Protein AF-A0A662H3U7-F1 (afdb_monomer_lite)

Foldseek 3Di:
DLVLLVVLLVQLVVLLVVLVVDDDDLVVLQVSLLSSLQSLLRSLLVLQDDDDDGSLRSLVVSCVVDDPVLVVLSVLSNVSNPDDDSDNVVSSVSSVSSSVSSCVNSVVSD

Radius of gyration: 13.16 Å; chains: 1; bounding box: 29×24×37 Å

Sequence (110 aa):
MKSLAFNELNKASQMLRRIEGQDLQLSAVKGLVETIVEHSANAIAFIYVEDFSSPREGLLKAMEYMPQSMWEEVFKVILMLEELPENKELLLYIAREAVEIASSIVLHNI

Secondary structure (DSSP, 8-state):
-HHHHHHHHHHHHHHHHHHHTS---HHHHHHHHHHHHHHHHHHHHHHH-S--SSHHHHHHHHHTTS-GGGHHHHHHHHHHHH---S-HHHHHHHHHHHHHHHHHHHHHT-

Structure (mmCIF, N/CA/C/O backbone):
data_AF-A0A662H3U7-F1
#
_entry.id   AF-A0A662H3U7-F1
#
loop_
_atom_site.group_PDB
_atom_site.id
_atom_site.type_symbol
_atom_site.label_atom_id
_atom_site.label_alt_id
_atom_site.label_comp_id
_atom_site.label_asym_id
_atom_site.label_entity_id
_atom_site.label_seq_id
_atom_site.pdbx_PDB_ins_code
_atom_site.Cartn_x
_atom_site.Cartn_y
_atom_site.Cartn_z
_atom_site.occupancy
_atom_site.B_iso_or_equiv
_atom_site.auth_seq_id
_atom_site.auth_comp_id
_atom_site.auth_asym_id
_atom_site.auth_atom_id
_atom_site.pdbx_PDB_model_num
ATOM 1 N N . MET A 1 1 ? 11.067 -11.743 -8.525 1.00 74.25 1 MET A N 1
ATOM 2 C CA . MET A 1 1 ? 10.221 -10.532 -8.592 1.00 74.25 1 MET A CA 1
ATOM 3 C C . MET A 1 1 ? 8.739 -10.849 -8.439 1.00 74.25 1 MET A C 1
ATOM 5 O O . MET A 1 1 ? 8.255 -10.744 -7.322 1.00 74.25 1 MET A O 1
ATOM 9 N N . LYS A 1 2 ? 8.040 -11.365 -9.467 1.00 82.19 2 LYS A N 1
ATOM 10 C CA . LYS A 1 2 ? 6.579 -11.620 -9.405 1.00 82.19 2 LYS A CA 1
ATOM 11 C C . LYS A 1 2 ? 6.112 -12.453 -8.196 1.00 82.19 2 LYS A C 1
ATOM 13 O O . LYS A 1 2 ? 5.090 -12.139 -7.600 1.00 82.19 2 LYS A O 1
ATOM 18 N N . SER A 1 3 ? 6.873 -13.472 -7.783 1.00 88.38 3 SER A N 1
ATOM 19 C CA . SER A 1 3 ? 6.559 -14.264 -6.581 1.00 88.38 3 SER A CA 1
ATOM 20 C C . SER A 1 3 ? 6.685 -13.476 -5.271 1.00 88.38 3 SER A C 1
ATOM 22 O O . SER A 1 3 ? 5.880 -13.678 -4.369 1.00 88.38 3 SER A O 1
ATOM 24 N N . LEU A 1 4 ? 7.661 -12.567 -5.160 1.00 94.44 4 LEU A N 1
ATOM 25 C CA . LEU A 1 4 ? 7.825 -11.695 -3.992 1.00 94.44 4 LEU A CA 1
ATOM 26 C C . LEU A 1 4 ? 6.692 -10.671 -3.926 1.00 94.44 4 LEU A C 1
ATOM 28 O O . LEU A 1 4 ? 6.067 -10.541 -2.879 1.00 94.44 4 LEU A O 1
ATOM 32 N N . ALA A 1 5 ? 6.360 -10.042 -5.058 1.00 96.12 5 ALA A N 1
ATOM 33 C CA . ALA A 1 5 ? 5.234 -9.118 -5.157 1.00 96.12 5 ALA A CA 1
ATOM 34 C C . ALA A 1 5 ? 3.915 -9.763 -4.694 1.00 96.12 5 ALA A C 1
ATOM 36 O O . ALA A 1 5 ? 3.214 -9.223 -3.839 1.00 96.12 5 ALA A O 1
ATOM 37 N N . PHE A 1 6 ? 3.618 -10.974 -5.178 1.00 96.19 6 PHE A N 1
ATOM 38 C CA . PHE A 1 6 ? 2.449 -11.741 -4.736 1.00 96.19 6 PHE A CA 1
ATOM 39 C C . PHE A 1 6 ? 2.475 -12.100 -3.250 1.00 96.19 6 PHE A C 1
ATOM 41 O O . PHE A 1 6 ? 1.432 -12.083 -2.596 1.00 96.19 6 PHE A O 1
ATOM 48 N N . ASN A 1 7 ? 3.640 -12.458 -2.710 1.00 97.19 7 ASN A N 1
ATOM 49 C CA . ASN A 1 7 ? 3.765 -12.795 -1.296 1.00 97.19 7 ASN A CA 1
ATOM 50 C C . ASN A 1 7 ? 3.465 -11.582 -0.411 1.00 97.19 7 ASN A C 1
ATOM 52 O O . ASN A 1 7 ? 2.728 -11.717 0.564 1.00 97.19 7 ASN A O 1
ATOM 56 N N . GLU A 1 8 ? 3.987 -10.409 -0.763 1.00 98.25 8 GLU A N 1
ATOM 57 C CA . GLU A 1 8 ? 3.713 -9.162 -0.047 1.00 98.25 8 GLU A CA 1
ATOM 58 C C . GLU A 1 8 ? 2.232 -8.768 -0.156 1.00 98.25 8 GLU A C 1
ATOM 60 O O . GLU A 1 8 ? 1.588 -8.512 0.863 1.00 98.25 8 GLU A O 1
ATOM 65 N N . LEU A 1 9 ? 1.640 -8.860 -1.353 1.00 98.19 9 LEU A N 1
ATOM 66 C CA . LEU A 1 9 ? 0.211 -8.601 -1.554 1.00 98.19 9 LEU A CA 1
ATOM 67 C C . LEU A 1 9 ? -0.676 -9.540 -0.719 1.00 98.19 9 LEU A C 1
ATOM 69 O O . LEU A 1 9 ? -1.673 -9.120 -0.122 1.00 98.19 9 LEU A O 1
ATOM 73 N N . ASN A 1 10 ? -0.302 -10.819 -0.639 1.00 97.94 10 ASN A N 1
ATOM 74 C CA . ASN A 1 10 ? -1.002 -11.805 0.180 1.00 97.94 10 ASN A CA 1
ATOM 75 C C . ASN A 1 10 ? -0.914 -11.480 1.674 1.00 97.94 10 ASN A C 1
ATOM 77 O O . ASN A 1 10 ? -1.926 -11.606 2.368 1.00 97.94 10 ASN A O 1
ATOM 81 N N . LYS A 1 11 ? 0.253 -11.047 2.170 1.00 98.44 11 LYS A N 1
ATOM 82 C CA . LYS A 1 11 ? 0.416 -10.606 3.565 1.00 98.44 11 LYS A CA 1
ATOM 83 C C . LYS A 1 11 ? -0.490 -9.413 3.862 1.00 98.44 11 LYS A C 1
ATOM 85 O O . LYS A 1 11 ? -1.296 -9.500 4.788 1.00 98.44 11 LYS A O 1
ATOM 90 N N . ALA A 1 12 ? -0.439 -8.368 3.031 1.00 98.44 12 ALA A N 1
ATOM 91 C CA . ALA A 1 12 ? -1.284 -7.181 3.175 1.00 98.44 12 ALA A CA 1
ATOM 92 C C . ALA A 1 12 ? -2.779 -7.555 3.216 1.00 98.44 12 ALA A C 1
ATOM 94 O O . ALA A 1 12 ? -3.502 -7.185 4.141 1.00 98.44 12 ALA A O 1
ATOM 95 N N . SER A 1 13 ? -3.221 -8.405 2.284 1.00 98.00 13 SER A N 1
ATOM 96 C CA . SER A 1 13 ? -4.611 -8.876 2.202 1.00 98.00 13 SER A CA 1
ATOM 97 C C . SER A 1 13 ? -5.050 -9.707 3.415 1.00 98.00 13 SER A C 1
ATOM 99 O O . SER A 1 13 ? -6.191 -9.609 3.869 1.00 98.00 13 SER A O 1
ATOM 101 N N . GLN A 1 14 ? -4.173 -10.566 3.945 1.00 97.94 14 GLN A N 1
ATOM 102 C CA . GLN A 1 14 ? -4.463 -11.35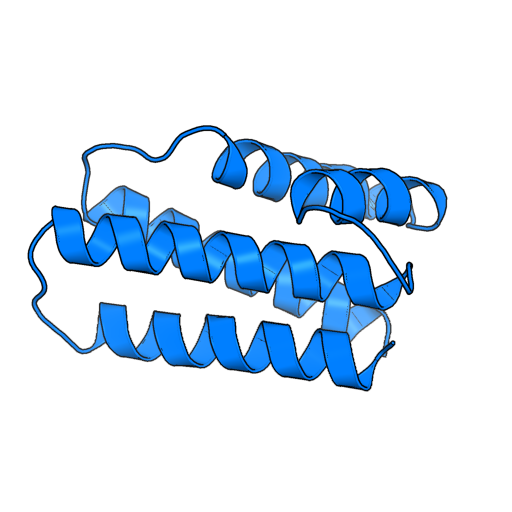3 5.148 1.00 97.94 14 GLN A CA 1
ATOM 103 C C . GLN A 1 14 ? -4.594 -10.462 6.384 1.00 97.94 14 GLN A C 1
ATOM 105 O O . GLN A 1 14 ? -5.489 -10.681 7.204 1.00 97.94 14 GLN A O 1
ATOM 110 N N . MET A 1 15 ? -3.730 -9.454 6.505 1.00 97.88 15 MET A N 1
ATOM 111 C CA . MET A 1 15 ? -3.775 -8.492 7.601 1.00 97.88 15 MET A CA 1
ATOM 112 C C . MET A 1 15 ? -5.028 -7.619 7.514 1.00 97.88 15 MET A C 1
ATOM 114 O O . MET A 1 15 ? -5.713 -7.483 8.524 1.00 97.88 15 MET A O 1
ATOM 118 N N . LEU A 1 16 ? -5.406 -7.145 6.322 1.00 98.00 16 LEU A N 1
ATOM 119 C CA . LEU A 1 16 ? -6.659 -6.413 6.113 1.00 98.00 16 LEU A CA 1
ATOM 120 C C . LEU A 1 16 ? -7.879 -7.233 6.568 1.00 98.00 16 LEU A C 1
ATOM 122 O O . LEU A 1 16 ? -8.665 -6.773 7.392 1.00 98.00 16 LEU A O 1
ATOM 126 N N . ARG A 1 17 ? -7.991 -8.500 6.149 1.00 96.75 17 ARG A N 1
ATOM 127 C CA . ARG A 1 17 ? -9.089 -9.373 6.614 1.00 96.75 17 ARG A CA 1
ATOM 128 C C . ARG A 1 17 ? -9.124 -9.524 8.135 1.00 96.75 17 ARG A C 1
ATOM 130 O O . ARG A 1 17 ? -10.198 -9.631 8.725 1.00 96.75 17 ARG A O 1
ATOM 137 N N . ARG A 1 18 ? -7.955 -9.547 8.779 1.00 93.62 18 ARG A N 1
ATOM 138 C CA . ARG A 1 18 ? -7.858 -9.625 10.238 1.00 93.62 18 ARG A CA 1
ATOM 139 C C . ARG A 1 18 ? -8.372 -8.353 10.907 1.00 93.62 18 ARG A C 1
ATOM 141 O O . ARG A 1 18 ? -9.099 -8.479 11.887 1.00 93.62 18 ARG A O 1
ATOM 148 N N . ILE A 1 19 ? -8.006 -7.166 10.414 1.00 94.62 19 ILE A N 1
ATOM 149 C CA . ILE A 1 19 ? -8.438 -5.906 11.041 1.00 94.62 19 ILE A CA 1
ATOM 150 C C . ILE A 1 19 ? -9.940 -5.673 10.864 1.00 94.62 19 ILE A C 1
ATOM 152 O O . ILE A 1 19 ? -10.580 -5.147 11.765 1.00 94.62 19 ILE A O 1
ATOM 156 N N . GLU A 1 20 ? -10.511 -6.098 9.736 1.00 92.56 20 GLU A N 1
ATOM 157 C CA . GLU A 1 20 ? -11.946 -5.961 9.465 1.00 92.56 20 GLU A CA 1
ATOM 158 C C . GLU A 1 20 ? -12.800 -6.942 10.276 1.00 92.56 20 GLU A C 1
ATOM 160 O O . GLU A 1 20 ? -13.938 -6.635 10.622 1.00 92.56 20 GLU A O 1
ATOM 165 N N . GLY A 1 21 ? -12.257 -8.122 10.588 1.00 91.19 21 GLY A N 1
ATOM 166 C CA . GLY A 1 21 ? -12.954 -9.166 11.341 1.00 91.19 21 GLY A CA 1
ATOM 167 C C . GLY A 1 21 ? -12.815 -9.072 12.863 1.00 91.19 21 GLY A C 1
ATOM 168 O O . GLY A 1 21 ? -13.339 -9.938 13.564 1.00 91.19 21 GLY A O 1
ATOM 169 N N . GLN A 1 22 ? -12.083 -8.086 13.390 1.00 92.50 22 GLN A N 1
ATOM 170 C CA . GLN A 1 22 ? -11.782 -7.968 14.820 1.00 92.50 22 GLN A CA 1
ATOM 171 C C . GLN A 1 22 ? -12.114 -6.573 15.343 1.00 92.50 22 GLN A C 1
ATOM 173 O O . GLN A 1 22 ? -11.773 -5.565 14.728 1.00 92.50 22 GLN A O 1
ATOM 178 N N . ASP A 1 23 ? -12.703 -6.502 16.537 1.00 92.50 23 ASP A N 1
ATOM 179 C CA . ASP A 1 23 ? -12.831 -5.226 17.234 1.00 92.50 23 ASP A CA 1
ATOM 180 C C . ASP A 1 23 ? -11.541 -4.906 18.000 1.00 92.50 23 ASP A C 1
ATOM 182 O O . ASP A 1 23 ? -11.318 -5.347 19.128 1.00 92.50 23 ASP A O 1
ATOM 186 N N . LEU A 1 24 ? -10.643 -4.188 17.328 1.00 93.75 24 LEU A N 1
ATOM 187 C CA . LEU A 1 24 ? -9.339 -3.794 17.856 1.00 93.75 24 LEU A CA 1
ATOM 188 C C . LEU A 1 24 ? -9.346 -2.350 18.372 1.00 93.75 24 LEU A C 1
ATOM 190 O O . LEU A 1 24 ? -10.069 -1.486 17.866 1.00 93.75 24 LEU A O 1
ATOM 194 N N . GLN A 1 25 ? -8.481 -2.072 19.350 1.00 95.56 25 GLN A N 1
ATOM 195 C CA . GLN A 1 25 ? -8.202 -0.707 19.806 1.00 95.56 25 GLN A CA 1
ATOM 196 C C . GLN A 1 25 ? -7.499 0.115 18.714 1.00 95.56 25 GLN A C 1
ATOM 198 O O . GLN A 1 25 ? -6.783 -0.442 17.883 1.00 95.56 25 GLN A O 1
ATOM 203 N N . LEU A 1 26 ? -7.660 1.444 18.749 1.00 94.69 26 LEU A N 1
ATOM 204 C CA . LEU A 1 26 ? -7.125 2.365 17.735 1.00 94.69 26 LEU A CA 1
ATOM 205 C C . LEU A 1 26 ? -5.622 2.175 17.480 1.00 94.69 26 LEU A C 1
ATOM 207 O O . LEU A 1 26 ? -5.217 2.060 16.330 1.00 94.69 26 LEU A O 1
ATOM 211 N N . SER A 1 27 ? -4.808 2.081 18.534 1.00 95.00 27 SER A N 1
ATOM 212 C CA . SER A 1 27 ? -3.355 1.894 18.414 1.00 95.00 27 SER A CA 1
ATOM 213 C C . SER A 1 27 ? -2.982 0.585 17.712 1.00 95.00 27 SER A C 1
ATOM 215 O O . SER A 1 27 ? -2.077 0.561 16.883 1.00 95.00 27 SER A O 1
ATOM 217 N N . ALA A 1 28 ? -3.712 -0.498 17.996 1.00 95.56 28 ALA A N 1
ATOM 218 C CA . ALA A 1 28 ? -3.518 -1.784 17.336 1.00 95.56 28 ALA A CA 1
ATOM 219 C C . ALA A 1 28 ? -3.943 -1.736 15.860 1.00 95.56 28 ALA A C 1
ATOM 221 O O . ALA A 1 28 ? -3.264 -2.312 15.014 1.00 95.56 28 ALA A O 1
ATOM 222 N N . VAL A 1 29 ? -5.034 -1.029 15.541 1.00 97.06 29 VAL A N 1
ATOM 223 C CA . VAL A 1 29 ? -5.452 -0.794 14.150 1.00 97.06 29 VAL A CA 1
ATOM 224 C C . VAL A 1 29 ? -4.386 0.005 13.407 1.00 97.06 29 VAL A C 1
ATOM 226 O O . VAL A 1 29 ? -3.987 -0.410 12.327 1.00 97.06 29 VAL A O 1
ATOM 229 N N . LYS A 1 30 ? -3.882 1.094 13.999 1.00 97.00 30 LYS A N 1
ATOM 230 C CA . LYS A 1 30 ? -2.865 1.957 13.387 1.00 97.00 30 LYS A CA 1
ATOM 231 C C . LYS A 1 30 ? -1.590 1.187 13.031 1.00 97.00 30 LYS A C 1
ATOM 233 O O . LYS A 1 30 ? -1.195 1.207 11.872 1.00 97.00 30 LYS A O 1
ATOM 238 N N . GLY A 1 31 ? -1.030 0.420 13.971 1.00 96.62 31 GLY A N 1
ATOM 239 C CA . GLY A 1 31 ? 0.170 -0.386 13.702 1.00 96.62 31 GLY A CA 1
ATOM 240 C C . GLY A 1 31 ? -0.046 -1.480 12.645 1.00 96.62 31 GLY A C 1
ATOM 241 O O . GLY A 1 31 ? 0.840 -1.771 11.840 1.00 96.62 31 GLY A O 1
ATOM 242 N N . LEU A 1 32 ? -1.243 -2.078 12.591 1.00 97.44 32 LEU A N 1
ATOM 243 C CA . LEU A 1 32 ? -1.577 -3.033 11.529 1.00 97.44 32 LEU A CA 1
ATOM 244 C C . LEU A 1 32 ? -1.738 -2.345 10.170 1.00 97.44 32 LEU A C 1
ATOM 246 O O . LEU A 1 32 ? -1.326 -2.918 9.167 1.00 97.44 32 LEU A O 1
ATOM 250 N N . VAL A 1 33 ? -2.305 -1.138 10.132 1.00 98.12 33 VAL A N 1
ATOM 251 C CA . VAL A 1 33 ? -2.459 -0.346 8.903 1.00 98.12 33 VAL A CA 1
ATOM 252 C C . VAL A 1 33 ? -1.100 0.094 8.372 1.00 98.12 33 VAL A C 1
ATOM 254 O O . VAL A 1 33 ? -0.859 -0.105 7.188 1.00 98.12 33 VAL A O 1
ATOM 257 N N . GLU A 1 34 ? -0.193 0.571 9.231 1.00 98.00 34 GLU A N 1
ATOM 258 C CA . GLU A 1 34 ? 1.220 0.822 8.887 1.00 98.00 34 GLU A CA 1
ATOM 259 C C . GLU A 1 34 ? 1.813 -0.390 8.158 1.00 98.00 34 GLU A C 1
ATOM 261 O O . GLU A 1 34 ? 2.256 -0.288 7.015 1.00 98.00 34 GLU A O 1
ATOM 266 N N . THR A 1 35 ? 1.694 -1.573 8.764 1.00 98.25 35 THR A N 1
ATOM 267 C CA . THR A 1 35 ? 2.254 -2.803 8.186 1.00 98.25 35 THR A CA 1
ATOM 268 C C . THR A 1 35 ? 1.561 -3.211 6.872 1.00 98.25 35 THR A C 1
ATOM 270 O O . THR A 1 35 ? 2.198 -3.734 5.958 1.00 98.25 35 THR A O 1
ATOM 273 N N . ILE A 1 36 ? 0.247 -2.983 6.743 1.00 98.69 36 ILE A N 1
ATOM 274 C CA . ILE A 1 36 ? -0.506 -3.255 5.506 1.00 98.69 36 ILE A CA 1
ATOM 275 C C . ILE A 1 36 ? -0.032 -2.345 4.373 1.00 98.69 36 ILE A C 1
ATOM 277 O O . ILE A 1 36 ? 0.166 -2.828 3.254 1.00 98.69 36 ILE A O 1
ATOM 281 N N . VAL A 1 37 ? 0.154 -1.052 4.646 1.00 98.69 37 VAL A N 1
ATOM 282 C CA . VAL A 1 37 ? 0.642 -0.083 3.658 1.00 98.69 37 VAL A CA 1
ATOM 283 C C . VAL A 1 37 ? 2.070 -0.438 3.243 1.00 98.69 37 VAL A C 1
ATOM 285 O O . VAL A 1 37 ? 2.351 -0.474 2.047 1.00 98.69 37 VAL A O 1
ATOM 288 N N . GLU A 1 38 ? 2.945 -0.803 4.184 1.00 98.62 38 GLU A N 1
ATOM 289 C CA . GLU A 1 38 ? 4.310 -1.258 3.885 1.00 98.62 38 GLU A CA 1
ATOM 290 C C . GLU A 1 38 ? 4.331 -2.488 2.968 1.00 98.62 38 GLU A C 1
ATOM 292 O O . GLU A 1 38 ? 5.016 -2.488 1.943 1.00 98.62 38 GLU A O 1
ATOM 297 N N . HIS A 1 39 ? 3.549 -3.524 3.284 1.00 98.62 39 HIS A N 1
ATOM 298 C CA . HIS A 1 39 ? 3.446 -4.709 2.429 1.00 98.62 39 HIS A CA 1
ATOM 299 C C . HIS A 1 39 ? 2.838 -4.382 1.057 1.00 98.62 39 HIS A C 1
ATOM 301 O O . HIS A 1 39 ? 3.280 -4.923 0.045 1.00 98.62 39 HIS A O 1
ATOM 307 N N . SER A 1 40 ? 1.863 -3.475 0.993 1.00 98.75 40 SER A N 1
ATOM 308 C CA . SER A 1 40 ? 1.271 -3.026 -0.275 1.00 98.75 40 SER A CA 1
ATOM 309 C C . SER A 1 40 ? 2.297 -2.281 -1.137 1.00 98.75 40 SER A C 1
ATOM 311 O O . SER A 1 40 ? 2.436 -2.567 -2.327 1.00 98.75 40 SER A O 1
ATOM 313 N N . ALA A 1 41 ? 3.085 -1.394 -0.530 1.00 98.69 41 ALA A N 1
ATOM 314 C CA . ALA A 1 41 ? 4.172 -0.677 -1.184 1.00 98.69 41 ALA A CA 1
ATOM 315 C C . ALA A 1 41 ? 5.265 -1.628 -1.699 1.00 98.69 41 ALA A C 1
ATOM 317 O O . ALA A 1 41 ? 5.667 -1.544 -2.861 1.00 98.69 41 ALA A O 1
ATOM 318 N N . ASN A 1 42 ? 5.693 -2.588 -0.875 1.00 98.50 42 ASN A N 1
ATOM 319 C CA . ASN A 1 42 ? 6.665 -3.604 -1.279 1.00 98.50 42 ASN A CA 1
ATOM 320 C C . ASN A 1 42 ? 6.141 -4.469 -2.429 1.00 98.50 42 ASN A C 1
ATOM 322 O O . ASN A 1 42 ? 6.894 -4.782 -3.350 1.00 98.50 42 ASN A O 1
ATOM 326 N N . ALA A 1 43 ? 4.856 -4.838 -2.404 1.00 98.19 43 ALA A N 1
ATOM 327 C CA . ALA A 1 43 ? 4.239 -5.609 -3.477 1.00 98.19 43 ALA A CA 1
ATOM 328 C C . ALA A 1 43 ? 4.344 -4.881 -4.823 1.00 98.19 43 ALA A C 1
ATOM 330 O O . ALA A 1 43 ? 4.750 -5.489 -5.812 1.00 98.19 43 ALA A O 1
ATOM 331 N N . ILE A 1 44 ? 4.043 -3.579 -4.842 1.00 98.19 44 ILE A N 1
ATOM 332 C CA . ILE A 1 44 ? 4.182 -2.724 -6.027 1.00 98.19 44 ILE A CA 1
ATOM 333 C C . ILE A 1 44 ? 5.648 -2.644 -6.461 1.00 98.19 44 ILE A C 1
ATOM 335 O O . ILE A 1 44 ? 5.953 -2.860 -7.633 1.00 98.19 44 ILE A O 1
ATOM 339 N N . ALA A 1 45 ? 6.564 -2.374 -5.528 1.00 98.06 45 ALA A N 1
ATOM 340 C CA . ALA A 1 45 ? 7.983 -2.226 -5.832 1.00 98.06 45 ALA A CA 1
ATOM 341 C C . ALA A 1 45 ? 8.579 -3.501 -6.457 1.00 98.06 45 ALA A C 1
ATOM 343 O O . ALA A 1 45 ? 9.206 -3.439 -7.515 1.00 98.06 45 ALA A O 1
ATOM 344 N N . PHE A 1 46 ? 8.307 -4.675 -5.875 1.00 97.56 46 PHE A N 1
ATOM 345 C CA . PHE A 1 46 ? 8.839 -5.962 -6.340 1.00 97.56 46 PHE A CA 1
ATOM 346 C C . PHE A 1 46 ? 8.330 -6.422 -7.714 1.00 97.56 46 PHE A C 1
ATOM 348 O O . PHE A 1 46 ? 8.819 -7.434 -8.229 1.00 97.56 46 PHE A O 1
ATOM 355 N N . ILE A 1 47 ? 7.360 -5.725 -8.315 1.00 96.38 47 ILE A N 1
ATOM 356 C CA . ILE A 1 47 ? 7.000 -5.935 -9.725 1.00 96.38 47 ILE A CA 1
ATOM 357 C C . ILE A 1 47 ? 8.103 -5.423 -10.655 1.00 96.38 47 ILE A C 1
ATOM 359 O O . ILE A 1 47 ? 8.361 -6.055 -11.679 1.00 96.38 47 ILE A O 1
ATOM 363 N N . TYR A 1 48 ? 8.761 -4.322 -10.289 1.00 95.56 48 TYR A N 1
ATOM 364 C CA . TYR A 1 48 ? 9.661 -3.581 -11.174 1.00 95.56 48 TYR A CA 1
ATOM 365 C C . TYR A 1 48 ? 11.128 -3.634 -10.739 1.00 95.56 48 TYR A C 1
ATOM 367 O O . TYR A 1 48 ? 12.010 -3.535 -11.588 1.00 95.56 48 TYR A O 1
ATOM 375 N N . VAL A 1 49 ? 11.401 -3.780 -9.439 1.00 96.25 49 VAL A N 1
ATOM 376 C CA . VAL A 1 49 ? 12.759 -3.715 -8.881 1.00 96.25 49 VAL A CA 1
ATOM 377 C C . VAL A 1 49 ? 13.053 -4.878 -7.932 1.00 96.25 49 VAL A C 1
ATOM 379 O O . VAL A 1 49 ? 12.168 -5.380 -7.241 1.00 96.25 49 VAL A O 1
ATOM 382 N N . GLU A 1 50 ? 14.311 -5.326 -7.907 1.00 90.75 50 GLU A N 1
ATOM 383 C CA . GLU A 1 50 ? 14.735 -6.509 -7.139 1.00 90.75 50 GLU A CA 1
ATOM 384 C C . GLU A 1 50 ? 15.199 -6.196 -5.715 1.00 90.75 50 GLU A C 1
ATOM 386 O O . GLU A 1 50 ? 15.065 -7.052 -4.843 1.00 90.75 50 GLU A O 1
ATOM 391 N N . ASP A 1 51 ? 15.730 -4.994 -5.480 1.00 93.06 51 ASP A N 1
ATOM 392 C CA . ASP A 1 51 ? 16.341 -4.624 -4.203 1.00 93.06 51 ASP A CA 1
ATOM 393 C C . ASP A 1 51 ? 16.167 -3.130 -3.882 1.00 93.06 51 ASP A C 1
ATOM 395 O O . ASP A 1 51 ? 16.310 -2.246 -4.741 1.00 93.06 51 ASP A O 1
ATOM 399 N N . PHE A 1 52 ? 15.841 -2.852 -2.624 1.00 96.81 52 PHE A N 1
ATOM 400 C CA . PHE A 1 52 ? 15.632 -1.524 -2.058 1.00 96.81 52 PHE A CA 1
ATOM 401 C C . PHE A 1 52 ? 15.690 -1.596 -0.526 1.00 96.81 52 PHE A C 1
ATOM 403 O O . PHE A 1 52 ? 15.339 -2.606 0.081 1.00 96.81 52 PHE A O 1
ATOM 410 N N . SER A 1 53 ? 16.11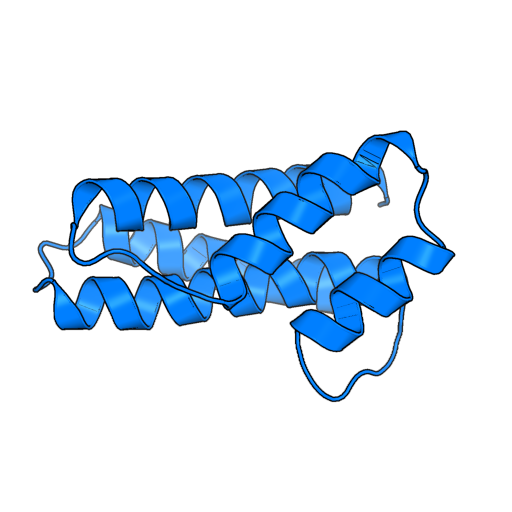0 -0.506 0.116 1.00 95.69 53 SER A N 1
ATOM 411 C CA . SER A 1 53 ? 16.306 -0.456 1.571 1.00 95.69 53 SER A CA 1
ATOM 412 C C . SER A 1 53 ? 15.040 -0.101 2.358 1.00 95.69 53 SER A C 1
ATOM 414 O O . SER A 1 53 ? 14.987 -0.315 3.567 1.00 95.69 53 SER A O 1
ATOM 416 N N . SER A 1 54 ? 14.017 0.449 1.694 1.00 97.69 54 SER A N 1
ATOM 417 C CA . SER A 1 54 ? 12.742 0.829 2.316 1.00 97.69 54 SER A CA 1
ATOM 418 C C . SER A 1 54 ? 11.581 0.790 1.315 1.00 97.69 54 SER A C 1
ATOM 420 O O . SER A 1 54 ? 11.823 0.983 0.119 1.00 97.69 54 SER A O 1
ATOM 422 N N . PRO A 1 55 ? 10.320 0.632 1.771 1.00 98.00 55 PRO A N 1
ATOM 423 C CA . PRO A 1 55 ? 9.157 0.638 0.880 1.00 98.00 55 PRO A CA 1
ATOM 424 C C . PRO A 1 55 ? 9.068 1.906 0.019 1.00 98.00 55 PRO A C 1
ATOM 426 O O . PRO A 1 55 ? 8.821 1.832 -1.183 1.00 98.00 55 PRO A O 1
ATOM 429 N N . ARG A 1 56 ? 9.360 3.078 0.603 1.00 97.88 56 ARG A N 1
ATOM 430 C CA . ARG A 1 56 ? 9.365 4.366 -0.111 1.00 97.88 56 ARG A CA 1
ATOM 431 C C . ARG A 1 56 ? 10.416 4.414 -1.219 1.00 97.88 56 ARG A C 1
ATOM 433 O O . ARG A 1 56 ? 10.111 4.852 -2.324 1.00 97.88 56 ARG A O 1
ATOM 440 N N . GLU A 1 57 ? 11.643 3.965 -0.944 1.00 98.00 57 GLU A N 1
ATOM 441 C CA . GLU A 1 57 ? 12.686 3.869 -1.974 1.00 98.00 57 GLU A CA 1
ATOM 442 C C . GLU A 1 57 ? 12.279 2.891 -3.083 1.00 98.00 57 GLU A C 1
ATOM 444 O O . GLU A 1 57 ? 12.450 3.200 -4.262 1.00 98.00 57 GLU A O 1
ATOM 449 N N . GLY A 1 58 ? 11.708 1.742 -2.710 1.00 98.12 58 GLY A N 1
ATOM 450 C CA . GLY A 1 58 ? 11.216 0.742 -3.653 1.00 98.12 58 GLY A CA 1
ATOM 451 C C . GLY A 1 58 ? 10.178 1.314 -4.616 1.00 98.12 58 GLY A C 1
ATOM 452 O O . GLY A 1 58 ? 10.307 1.128 -5.825 1.00 98.12 58 GLY A O 1
ATOM 453 N N . LEU A 1 59 ? 9.198 2.066 -4.104 1.00 98.38 59 LEU A N 1
ATOM 454 C CA . LEU A 1 59 ? 8.190 2.737 -4.929 1.00 98.38 59 LEU A CA 1
ATOM 455 C C . LEU A 1 59 ? 8.809 3.767 -5.877 1.00 98.38 59 LEU A C 1
ATOM 457 O O . LEU A 1 59 ? 8.529 3.728 -7.072 1.00 98.38 59 LEU A O 1
ATOM 461 N N . LEU A 1 60 ? 9.682 4.647 -5.379 1.00 98.00 60 LEU A N 1
ATOM 462 C CA . LEU A 1 60 ? 10.323 5.673 -6.210 1.00 98.00 60 LEU A CA 1
ATOM 463 C C . LEU A 1 60 ? 11.154 5.059 -7.343 1.00 98.00 60 LEU A C 1
ATOM 465 O O . LEU A 1 60 ? 11.036 5.497 -8.485 1.00 98.00 60 LEU A O 1
ATOM 469 N N . LYS A 1 61 ? 11.935 4.009 -7.057 1.00 98.00 61 LYS A N 1
ATOM 470 C CA . LYS A 1 61 ? 12.676 3.281 -8.097 1.00 98.00 61 LYS A CA 1
ATOM 471 C C . LYS A 1 61 ? 11.739 2.571 -9.072 1.00 98.00 61 LYS A C 1
ATOM 473 O O . LYS A 1 61 ? 11.984 2.590 -10.271 1.00 98.00 61 LYS A O 1
ATOM 478 N N . ALA A 1 62 ? 10.661 1.955 -8.585 1.00 97.38 62 ALA A N 1
ATOM 479 C CA . ALA A 1 62 ? 9.688 1.283 -9.443 1.00 97.38 62 ALA A CA 1
ATOM 480 C C . ALA A 1 62 ? 9.030 2.246 -10.443 1.00 97.38 62 ALA A C 1
ATOM 482 O O . ALA A 1 62 ? 8.800 1.864 -11.591 1.00 97.38 62 ALA A O 1
ATOM 483 N N . MET A 1 63 ? 8.787 3.503 -10.051 1.00 97.62 63 MET A N 1
ATOM 484 C CA . MET A 1 63 ? 8.218 4.526 -10.936 1.00 97.62 63 MET A CA 1
ATOM 485 C C . MET A 1 63 ? 9.080 4.811 -12.174 1.00 97.62 63 MET A C 1
ATOM 487 O O . MET A 1 63 ? 8.522 5.145 -13.218 1.00 97.62 63 MET A O 1
ATOM 491 N N . GLU A 1 64 ? 10.403 4.622 -12.106 1.00 97.00 64 GLU A N 1
ATOM 492 C CA . GLU A 1 64 ? 11.312 4.791 -13.254 1.00 97.00 64 GLU A CA 1
ATOM 493 C C . GLU A 1 64 ? 11.044 3.777 -14.383 1.00 97.00 64 GLU A C 1
ATOM 495 O O . GLU A 1 64 ? 11.335 4.054 -15.547 1.00 97.00 64 GLU A O 1
ATOM 500 N N . TYR A 1 65 ? 10.458 2.622 -14.050 1.00 95.56 65 TYR A N 1
ATOM 501 C CA . TYR A 1 65 ? 10.160 1.525 -14.981 1.00 95.56 65 TYR A CA 1
ATOM 502 C C . TYR A 1 65 ? 8.655 1.343 -15.239 1.00 95.56 65 TYR A C 1
ATOM 504 O O . TYR A 1 65 ? 8.258 0.531 -16.075 1.00 95.56 65 TYR A O 1
ATOM 512 N N . MET A 1 66 ? 7.811 2.083 -14.519 1.00 94.62 66 MET A N 1
ATOM 513 C CA . MET A 1 66 ? 6.355 1.983 -14.563 1.00 94.62 66 MET A CA 1
ATOM 514 C C . MET A 1 66 ? 5.748 2.950 -15.595 1.00 94.62 66 MET A C 1
ATOM 516 O O . MET A 1 66 ? 6.210 4.089 -15.715 1.00 94.62 66 MET A O 1
ATOM 520 N N . PRO A 1 67 ? 4.653 2.572 -16.288 1.00 95.06 67 PRO A N 1
ATOM 521 C CA . PRO A 1 67 ? 3.878 3.510 -17.095 1.00 95.06 67 PRO A CA 1
ATOM 522 C C . PRO A 1 67 ? 3.407 4.727 -16.284 1.00 95.06 67 PRO A C 1
ATOM 524 O O . PRO A 1 67 ? 2.846 4.583 -15.198 1.00 95.06 67 PRO A O 1
ATOM 527 N N . GLN A 1 68 ? 3.547 5.930 -16.849 1.00 94.88 68 GLN A N 1
ATOM 528 C CA . GLN A 1 68 ? 3.151 7.181 -16.181 1.00 94.88 68 GLN A CA 1
ATOM 529 C C . GLN A 1 68 ? 1.673 7.222 -15.771 1.00 94.88 68 GLN A C 1
ATOM 531 O O . GLN A 1 68 ? 1.325 7.875 -14.793 1.00 94.88 68 GLN A O 1
ATOM 536 N N . SER A 1 69 ? 0.801 6.493 -16.473 1.00 94.69 69 SER A N 1
ATOM 537 C CA . SER A 1 69 ? -0.621 6.380 -16.130 1.00 94.69 69 SER A CA 1
ATOM 538 C C . SER A 1 69 ? -0.888 5.736 -14.764 1.00 94.69 69 SER A C 1
ATOM 540 O O . SER A 1 69 ? -1.993 5.871 -14.253 1.00 94.69 69 SER A O 1
ATOM 542 N N . MET A 1 70 ? 0.092 5.051 -14.167 1.00 95.75 70 MET A N 1
ATOM 543 C CA . MET A 1 70 ? -0.020 4.431 -12.841 1.00 95.75 70 MET A CA 1
ATOM 544 C C . MET A 1 70 ? 0.630 5.267 -11.726 1.00 95.75 70 MET A C 1
ATOM 546 O O . MET A 1 70 ? 0.499 4.929 -10.552 1.00 95.75 70 MET A O 1
ATOM 550 N N . TRP A 1 71 ? 1.331 6.356 -12.062 1.00 96.69 71 TRP A N 1
ATOM 551 C CA . TRP A 1 71 ? 2.114 7.127 -11.090 1.00 96.69 71 TRP A CA 1
ATOM 552 C C . TRP A 1 71 ? 1.259 7.783 -10.009 1.00 96.69 71 TRP A C 1
ATOM 554 O O . TRP A 1 71 ? 1.690 7.848 -8.862 1.00 96.69 71 TRP A O 1
ATOM 564 N N . GLU A 1 72 ? 0.059 8.252 -10.355 1.00 97.31 72 GLU A N 1
ATOM 565 C CA . GLU A 1 72 ? -0.863 8.857 -9.388 1.00 97.31 72 GLU A CA 1
ATOM 566 C C . GLU A 1 72 ? -1.171 7.894 -8.234 1.00 97.31 72 GLU A C 1
ATOM 568 O O . GLU A 1 72 ? -1.068 8.271 -7.068 1.00 97.31 72 GLU A O 1
ATOM 573 N N . GLU A 1 73 ? -1.466 6.633 -8.552 1.00 97.50 73 GLU A N 1
ATOM 574 C CA . GLU A 1 73 ? -1.758 5.614 -7.545 1.00 97.50 73 GLU A CA 1
ATOM 575 C C . GLU A 1 73 ? -0.531 5.295 -6.683 1.00 97.50 73 GLU A C 1
ATOM 577 O O . GLU A 1 73 ? -0.639 5.142 -5.467 1.00 97.50 73 GLU A O 1
ATOM 582 N N . VAL A 1 74 ? 0.668 5.278 -7.272 1.00 97.62 74 VAL A N 1
ATOM 583 C CA . VAL A 1 74 ? 1.905 5.096 -6.498 1.00 97.62 74 VAL A CA 1
ATOM 584 C C . VAL A 1 74 ? 2.157 6.266 -5.550 1.00 97.62 74 VAL A C 1
ATOM 586 O O . VAL A 1 74 ? 2.535 6.044 -4.399 1.00 97.62 74 VAL A O 1
ATOM 589 N N . PHE A 1 75 ? 1.910 7.504 -5.987 1.00 97.75 75 PHE A N 1
ATOM 590 C CA . PHE A 1 75 ? 2.036 8.672 -5.116 1.00 97.75 75 PHE A CA 1
ATOM 591 C C . PHE A 1 75 ? 1.078 8.609 -3.927 1.00 97.75 75 PHE A C 1
ATOM 593 O O . PHE A 1 75 ? 1.489 8.948 -2.818 1.00 97.75 75 PHE A O 1
ATOM 600 N N . LYS A 1 76 ? -0.155 8.121 -4.111 1.00 97.69 76 LYS A N 1
ATOM 601 C CA . LYS A 1 76 ? -1.079 7.898 -2.987 1.00 97.69 76 LYS A CA 1
ATOM 602 C C . LYS A 1 76 ? -0.489 6.932 -1.961 1.00 97.69 76 LYS A C 1
ATOM 604 O O . LYS A 1 76 ? -0.491 7.247 -0.775 1.00 97.69 76 LYS A O 1
ATOM 609 N N . VAL A 1 77 ? 0.082 5.808 -2.400 1.00 98.25 77 VAL A N 1
ATOM 610 C CA . VAL A 1 77 ? 0.713 4.840 -1.483 1.00 98.25 77 VAL A CA 1
ATOM 611 C C . VAL A 1 77 ? 1.932 5.446 -0.777 1.00 98.25 77 VAL A C 1
ATOM 613 O O . VAL A 1 77 ? 2.121 5.207 0.412 1.00 98.25 77 VAL A O 1
ATOM 616 N N . ILE A 1 78 ? 2.727 6.278 -1.460 1.00 97.88 78 ILE A N 1
ATOM 617 C CA . ILE A 1 78 ? 3.832 7.017 -0.823 1.00 97.88 78 ILE A CA 1
ATOM 618 C C . ILE A 1 78 ? 3.309 7.922 0.298 1.00 97.88 78 ILE A C 1
ATOM 620 O O . ILE A 1 78 ? 3.876 7.909 1.385 1.00 97.88 78 ILE A O 1
ATOM 624 N N . LEU A 1 79 ? 2.222 8.664 0.072 1.00 96.94 79 LEU A N 1
ATOM 625 C CA . LEU A 1 79 ? 1.629 9.530 1.097 1.00 96.94 79 LEU A CA 1
ATOM 626 C C . LEU A 1 79 ? 1.104 8.729 2.299 1.00 96.94 79 LEU A C 1
ATOM 628 O O . LEU A 1 79 ? 1.269 9.154 3.439 1.00 96.94 79 LEU A O 1
ATOM 632 N N . MET A 1 80 ? 0.536 7.542 2.064 1.00 97.62 80 MET A N 1
ATOM 633 C CA . MET A 1 80 ? 0.073 6.645 3.132 1.00 97.62 80 MET A CA 1
ATOM 634 C C . MET A 1 80 ? 1.216 6.109 4.012 1.00 97.62 80 MET A C 1
ATOM 636 O O . MET A 1 80 ? 0.965 5.731 5.154 1.00 97.62 80 MET A O 1
ATOM 640 N N . LEU A 1 81 ? 2.454 6.063 3.501 1.00 96.56 81 LEU A N 1
ATOM 641 C CA . LEU A 1 81 ? 3.642 5.681 4.279 1.00 96.56 81 LEU A CA 1
ATOM 642 C C . LEU A 1 81 ? 4.149 6.809 5.192 1.00 96.56 81 LEU A C 1
ATOM 644 O O . LEU A 1 81 ? 4.915 6.533 6.112 1.00 96.56 81 LEU A O 1
ATOM 648 N N . GLU A 1 82 ? 3.799 8.069 4.919 1.00 93.06 82 GLU A N 1
ATOM 649 C CA . GLU A 1 82 ? 4.366 9.225 5.626 1.00 93.06 82 GLU A CA 1
ATOM 650 C C . GLU A 1 82 ? 3.611 9.546 6.917 1.00 93.06 82 GLU A C 1
ATOM 652 O O . GLU A 1 82 ? 4.234 9.754 7.959 1.00 93.06 82 GLU A O 1
ATOM 657 N N . GLU A 1 83 ? 2.279 9.573 6.870 1.00 90.06 83 GLU A N 1
ATOM 658 C CA . GLU A 1 83 ? 1.470 9.897 8.041 1.00 90.06 83 GLU A CA 1
ATOM 659 C C . GLU A 1 83 ? 0.137 9.151 8.034 1.00 90.06 83 GLU A C 1
ATOM 661 O O . GLU A 1 83 ? -0.613 9.168 7.057 1.00 90.06 83 GLU A O 1
ATOM 666 N N . LEU A 1 84 ? -0.180 8.528 9.173 1.00 94.25 84 LEU A N 1
ATOM 667 C CA . LEU A 1 84 ? -1.469 7.895 9.400 1.00 94.25 84 LEU A CA 1
ATOM 668 C C . LEU A 1 84 ? -2.333 8.697 10.383 1.00 94.25 84 LEU A C 1
ATOM 670 O O . LEU A 1 84 ? -1.843 9.121 11.436 1.00 94.25 84 LEU A O 1
ATOM 674 N N . PRO A 1 8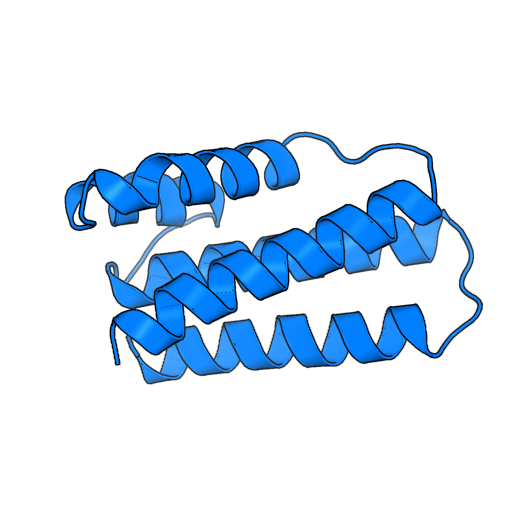5 ? -3.639 8.830 10.101 1.00 94.75 85 PRO A N 1
ATOM 675 C CA . PRO A 1 85 ? -4.561 9.604 10.918 1.00 94.75 85 PRO A CA 1
ATOM 676 C C . PRO A 1 85 ? -4.916 8.903 12.235 1.00 94.75 85 PRO A C 1
ATOM 678 O O . PRO A 1 85 ? -4.953 7.678 12.332 1.00 94.75 85 PRO A O 1
ATOM 681 N N . GLU A 1 86 ? -5.318 9.691 13.232 1.00 94.50 86 GLU A N 1
ATOM 682 C CA . GLU A 1 86 ? -5.850 9.210 14.519 1.00 94.50 86 GLU A CA 1
ATOM 683 C C . GLU A 1 86 ? -7.364 8.924 14.448 1.00 94.50 86 GLU A C 1
ATOM 685 O O . GLU A 1 86 ? -8.152 9.352 15.292 1.00 94.50 86 GLU A O 1
ATOM 690 N N . ASN A 1 87 ? -7.803 8.228 13.395 1.00 96.62 87 ASN A N 1
ATOM 691 C CA . ASN A 1 87 ? -9.207 7.878 13.181 1.00 96.62 87 ASN A CA 1
ATOM 692 C C . ASN A 1 87 ? -9.333 6.444 12.648 1.00 96.62 87 ASN A C 1
ATOM 694 O O . ASN A 1 87 ? -8.836 6.134 11.568 1.00 96.62 87 ASN A O 1
ATOM 698 N N . LYS A 1 88 ? -10.037 5.575 13.389 1.00 94.56 88 LYS A N 1
ATOM 699 C CA . LYS A 1 88 ? -10.170 4.142 13.066 1.00 94.56 88 LYS A CA 1
ATOM 700 C C . LYS A 1 88 ? -10.811 3.897 11.697 1.00 94.56 88 LYS A C 1
ATOM 702 O O . LYS A 1 88 ? -10.346 3.028 10.972 1.00 94.56 88 LYS A O 1
ATOM 707 N N . GLU A 1 89 ? -11.850 4.641 11.331 1.00 95.62 89 GLU A N 1
ATOM 708 C CA . GLU A 1 89 ? -12.535 4.463 10.043 1.00 95.62 89 GLU A CA 1
ATOM 709 C C . GLU A 1 89 ? -11.637 4.868 8.874 1.00 95.62 89 GLU A C 1
ATOM 711 O O . GLU A 1 89 ? -11.541 4.138 7.888 1.00 95.62 89 GLU A O 1
ATOM 716 N N . LEU A 1 90 ? -10.922 5.987 9.015 1.00 97.00 90 LEU A N 1
ATOM 717 C CA . LEU A 1 90 ? -10.001 6.457 7.985 1.00 97.00 90 LEU A CA 1
ATOM 718 C C . LEU A 1 90 ? -8.781 5.535 7.845 1.00 97.00 90 LEU A C 1
ATOM 720 O O . LEU A 1 90 ? -8.342 5.269 6.733 1.00 97.00 90 LEU A O 1
ATOM 724 N N . LEU A 1 91 ? -8.281 4.979 8.950 1.00 98.00 91 LEU A N 1
ATOM 725 C CA . LEU A 1 91 ? -7.240 3.949 8.934 1.00 98.00 91 LEU A CA 1
ATOM 726 C C . LEU A 1 91 ? -7.685 2.698 8.161 1.00 98.00 91 LEU A C 1
ATOM 728 O O . LEU A 1 91 ? -6.938 2.188 7.328 1.00 98.00 91 LEU A O 1
ATOM 732 N N . LEU A 1 92 ? -8.910 2.217 8.401 1.00 97.31 92 LEU A N 1
ATOM 733 C CA . LEU A 1 92 ? -9.471 1.087 7.654 1.00 97.31 92 LEU A CA 1
ATOM 734 C C . LEU A 1 92 ? -9.616 1.407 6.163 1.00 97.31 92 LEU A C 1
ATOM 736 O O . LEU A 1 92 ? -9.336 0.552 5.326 1.00 97.31 92 LEU A O 1
ATOM 740 N N . TYR A 1 93 ? -10.042 2.627 5.832 1.00 97.94 93 TYR A N 1
ATOM 741 C CA . TYR A 1 93 ? -10.109 3.094 4.451 1.00 97.94 93 TYR A CA 1
ATOM 742 C C . TYR A 1 93 ? -8.723 3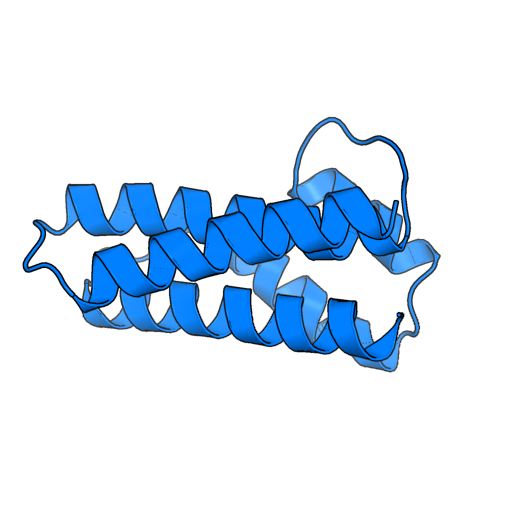.082 3.783 1.00 97.94 93 TYR A C 1
ATOM 744 O O . TYR A 1 93 ? -8.578 2.469 2.730 1.00 97.94 93 TYR A O 1
ATOM 752 N N . ILE A 1 94 ? -7.697 3.639 4.435 1.00 98.38 94 ILE A N 1
ATOM 753 C CA . ILE A 1 94 ? -6.311 3.646 3.933 1.00 98.38 94 ILE A CA 1
ATOM 754 C C . ILE A 1 94 ? -5.798 2.220 3.700 1.00 98.38 94 ILE A C 1
ATOM 756 O O . ILE A 1 94 ? -5.230 1.931 2.650 1.00 98.38 94 ILE A O 1
ATOM 760 N N . ALA A 1 95 ? -6.032 1.305 4.647 1.00 98.38 95 ALA A N 1
ATOM 761 C CA . ALA A 1 95 ? -5.616 -0.088 4.499 1.00 98.38 95 ALA A CA 1
ATOM 762 C C . ALA A 1 95 ? -6.268 -0.768 3.282 1.00 98.38 95 ALA A C 1
ATOM 764 O O . ALA A 1 95 ? -5.602 -1.525 2.575 1.00 98.38 95 ALA A O 1
ATOM 765 N N . ARG A 1 96 ? -7.556 -0.502 3.025 1.00 98.56 96 ARG A N 1
ATOM 766 C CA . ARG A 1 96 ? -8.263 -1.018 1.841 1.00 98.56 96 ARG A CA 1
ATOM 767 C C . ARG A 1 96 ? -7.702 -0.428 0.558 1.00 98.56 96 ARG A C 1
ATOM 769 O O . ARG A 1 96 ? -7.380 -1.187 -0.350 1.00 98.56 96 ARG A O 1
ATOM 776 N N . GLU A 1 97 ? -7.556 0.894 0.510 1.00 98.56 97 GLU A N 1
ATOM 777 C CA . GLU A 1 97 ? -7.084 1.607 -0.677 1.00 98.56 97 GLU A CA 1
ATOM 778 C C . GLU A 1 97 ? -5.663 1.169 -1.056 1.00 98.56 97 GLU A C 1
ATOM 780 O O . GLU A 1 97 ? -5.409 0.841 -2.213 1.00 98.56 97 GLU A O 1
ATOM 785 N N . ALA A 1 98 ? -4.756 1.036 -0.081 1.00 98.62 98 ALA A N 1
ATOM 786 C CA . ALA A 1 98 ? -3.400 0.548 -0.330 1.00 98.62 98 ALA A CA 1
ATOM 787 C C . ALA A 1 98 ? -3.390 -0.869 -0.936 1.00 98.62 98 ALA A C 1
ATOM 789 O O . ALA A 1 98 ? -2.678 -1.123 -1.912 1.00 98.62 98 ALA A O 1
ATOM 790 N N . VAL A 1 99 ? -4.208 -1.785 -0.399 1.00 98.62 99 VAL A N 1
ATOM 791 C CA . VAL A 1 99 ? -4.330 -3.158 -0.919 1.00 98.62 99 VAL A CA 1
ATOM 792 C C . VAL A 1 99 ? -4.964 -3.177 -2.310 1.00 98.62 99 VAL A C 1
ATOM 794 O O . VAL A 1 99 ? -4.541 -3.966 -3.156 1.00 98.62 99 VAL A O 1
ATOM 797 N N . GLU A 1 100 ? -5.958 -2.330 -2.569 1.00 98.50 100 GLU A N 1
ATOM 798 C CA . GLU A 1 100 ? -6.625 -2.228 -3.870 1.00 98.50 100 GLU A CA 1
ATOM 799 C C . GLU A 1 100 ? -5.669 -1.713 -4.952 1.00 98.50 100 GLU A C 1
ATOM 801 O O . GLU A 1 100 ? -5.536 -2.345 -6.004 1.00 98.50 100 GLU A O 1
ATOM 806 N N . ILE A 1 101 ? -4.925 -0.642 -4.660 1.00 98.38 101 ILE A N 1
ATOM 807 C CA . ILE A 1 101 ? -3.892 -0.102 -5.552 1.00 98.3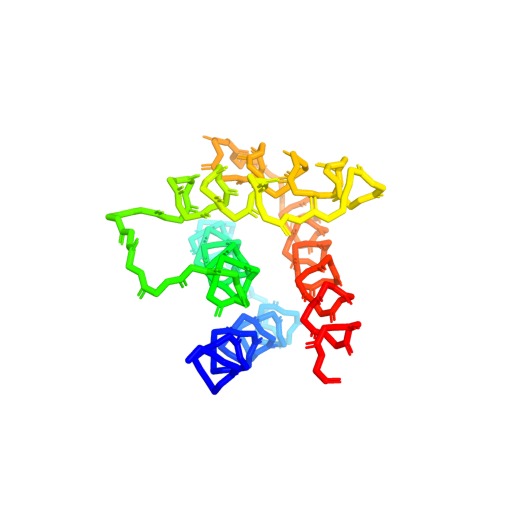8 101 ILE A CA 1
ATOM 808 C C . ILE A 1 101 ? -2.834 -1.167 -5.845 1.00 98.38 101 ILE A C 1
ATOM 810 O O . ILE A 1 101 ? -2.529 -1.442 -7.011 1.00 98.38 101 ILE A O 1
ATOM 814 N N . ALA A 1 102 ? -2.301 -1.810 -4.801 1.00 98.25 1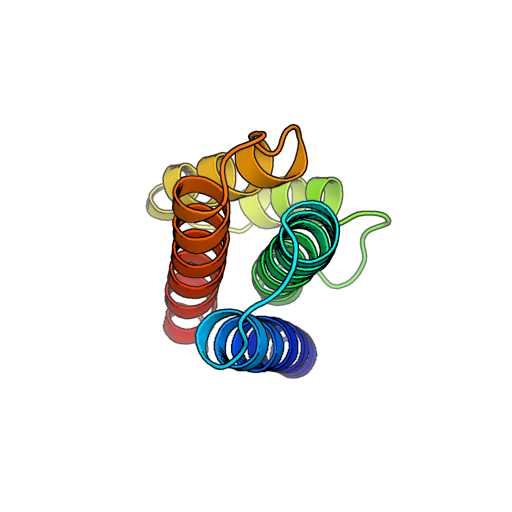02 ALA A N 1
ATOM 815 C CA . ALA A 1 102 ? -1.299 -2.855 -4.967 1.00 98.25 102 ALA A CA 1
ATOM 816 C C . ALA A 1 102 ? -1.839 -4.030 -5.789 1.00 98.25 102 ALA A C 1
ATOM 818 O O . ALA A 1 102 ? -1.157 -4.501 -6.697 1.00 98.25 102 ALA A O 1
ATOM 819 N N . SER A 1 103 ? -3.077 -4.466 -5.538 1.00 97.81 103 SER A N 1
ATOM 820 C CA . SER A 1 103 ? -3.732 -5.526 -6.313 1.00 97.81 103 SER A CA 1
ATOM 821 C C . SER A 1 103 ? -3.855 -5.152 -7.785 1.00 97.81 103 SER A C 1
ATOM 823 O O . SER A 1 103 ? -3.495 -5.952 -8.646 1.00 97.81 103 SER A O 1
ATOM 825 N N . SER A 1 104 ? -4.324 -3.936 -8.075 1.00 96.88 104 SER A N 1
ATOM 826 C CA . SER A 1 104 ? -4.490 -3.429 -9.438 1.00 96.88 104 SER A CA 1
ATOM 827 C C . SER A 1 104 ? -3.164 -3.445 -10.201 1.00 96.88 104 SER A C 1
ATOM 829 O O . SER A 1 104 ? -3.070 -4.040 -11.276 1.00 96.88 104 SER A O 1
ATOM 831 N N . ILE A 1 105 ? -2.104 -2.885 -9.609 1.00 95.88 105 ILE A N 1
ATOM 832 C CA . ILE A 1 105 ? -0.785 -2.807 -10.248 1.00 95.88 105 ILE A CA 1
ATOM 833 C C . ILE A 1 105 ? -0.163 -4.197 -10.409 1.00 95.88 105 ILE A C 1
ATOM 835 O O . ILE A 1 105 ? 0.340 -4.516 -11.488 1.00 95.88 105 ILE A O 1
ATOM 839 N N . VAL A 1 106 ? -0.198 -5.030 -9.366 1.00 94.94 106 VAL A N 1
ATOM 840 C CA . VAL A 1 106 ? 0.379 -6.380 -9.402 1.00 94.94 106 VAL A CA 1
ATOM 841 C C . VAL A 1 106 ? -0.314 -7.213 -10.477 1.00 94.94 106 VAL A C 1
ATOM 843 O O . VAL A 1 106 ? 0.363 -7.715 -11.371 1.00 94.94 106 VAL A O 1
ATOM 846 N N . LEU A 1 107 ? -1.648 -7.309 -10.447 1.00 91.81 107 LEU A N 1
ATOM 847 C CA . LEU A 1 107 ? -2.425 -8.148 -11.368 1.00 91.81 107 LEU A CA 1
ATOM 848 C C . LEU A 1 107 ? -2.355 -7.677 -12.823 1.00 91.81 107 LEU A C 1
ATOM 850 O O . LEU A 1 107 ? -2.399 -8.513 -13.720 1.00 91.81 107 LEU A O 1
ATOM 854 N N . HIS A 1 108 ? -2.207 -6.373 -13.072 1.00 89.44 108 HIS A N 1
ATOM 855 C CA . HIS A 1 108 ? -2.049 -5.851 -14.432 1.00 89.44 108 HIS A CA 1
ATOM 856 C C . HIS A 1 108 ? -0.689 -6.199 -15.064 1.00 89.44 108 HIS A C 1
ATOM 858 O O . HIS A 1 108 ? -0.562 -6.199 -16.285 1.00 89.44 108 HIS A O 1
ATOM 864 N N . ASN A 1 109 ? 0.330 -6.491 -14.249 1.00 76.38 109 ASN A N 1
ATOM 865 C CA . ASN A 1 109 ? 1.709 -6.716 -14.697 1.00 76.38 109 ASN A CA 1
ATOM 866 C C . ASN A 1 109 ? 2.149 -8.191 -14.632 1.00 76.38 109 ASN A C 1
ATOM 868 O O . ASN A 1 109 ? 3.334 -8.509 -14.810 1.00 76.38 109 ASN A O 1
ATOM 872 N N . ILE A 1 110 ? 1.214 -9.109 -14.373 1.00 67.56 110 ILE A N 1
ATOM 873 C CA . ILE A 1 110 ? 1.474 -10.555 -14.324 1.00 67.56 110 ILE A CA 1
ATOM 874 C C . ILE A 1 110 ? 1.245 -11.213 -15.673 1.00 67.56 110 ILE A C 1
ATOM 876 O O . ILE A 1 110 ? 0.206 -10.968 -16.312 1.00 67.56 110 ILE A O 1
#

pLDDT: mean 95.72, std 4.67, range [67.56, 98.75]